Protein AF-A0A069IAQ4-F1 (afdb_monomer)

Structure (mmCIF, N/CA/C/O backbone):
data_AF-A0A069IAQ4-F1
#
_entry.id   AF-A0A069IAQ4-F1
#
loop_
_atom_site.group_PDB
_atom_site.id
_atom_site.type_symbol
_atom_site.label_atom_id
_atom_site.l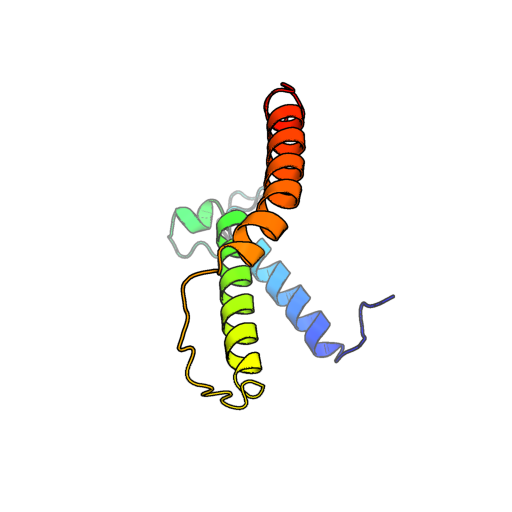abel_alt_id
_atom_site.label_comp_id
_atom_site.label_asym_id
_atom_site.label_entity_id
_atom_site.label_seq_id
_atom_site.pdbx_PDB_ins_code
_atom_site.Cartn_x
_atom_site.Cartn_y
_atom_site.Cartn_z
_atom_site.occupancy
_atom_site.B_iso_or_equiv
_atom_site.auth_seq_id
_atom_site.auth_comp_id
_atom_site.auth_asym_id
_atom_site.auth_atom_id
_atom_site.pdbx_PDB_model_num
ATOM 1 N N . MET A 1 1 ? 8.748 -18.424 13.018 1.00 36.38 1 MET A N 1
ATOM 2 C CA . MET A 1 1 ? 8.679 -18.842 11.600 1.00 36.38 1 MET A CA 1
ATOM 3 C C . MET A 1 1 ? 7.209 -18.920 11.189 1.00 36.38 1 MET A C 1
ATOM 5 O O . MET A 1 1 ? 6.625 -19.988 11.221 1.00 36.38 1 MET A O 1
ATOM 9 N N . VAL A 1 2 ? 6.583 -17.773 10.894 1.00 48.34 2 VAL A N 1
ATOM 10 C CA . VAL A 1 2 ? 5.146 -17.669 10.528 1.00 48.34 2 VAL A CA 1
ATOM 11 C C . VAL A 1 2 ? 4.945 -17.687 9.001 1.00 48.34 2 VAL A C 1
ATOM 13 O O . VAL A 1 2 ? 3.831 -17.599 8.506 1.00 48.34 2 VAL A O 1
ATOM 16 N N . LEU A 1 3 ? 6.015 -17.882 8.221 1.00 47.75 3 LEU A N 1
ATOM 17 C CA . LEU A 1 3 ? 5.982 -17.790 6.756 1.00 47.75 3 LEU A CA 1
ATOM 18 C C . LEU A 1 3 ? 5.123 -18.849 6.036 1.00 47.75 3 LEU A C 1
ATOM 20 O O . LEU A 1 3 ? 5.018 -18.796 4.816 1.00 47.75 3 LEU A O 1
ATOM 24 N N . ALA A 1 4 ? 4.513 -19.805 6.741 1.00 52.00 4 ALA A N 1
ATOM 25 C CA . ALA A 1 4 ? 3.766 -20.880 6.095 1.00 52.00 4 ALA A CA 1
ATOM 26 C C . ALA A 1 4 ? 2.647 -21.484 6.960 1.00 52.00 4 ALA A C 1
ATOM 28 O O . ALA A 1 4 ? 2.445 -22.694 6.930 1.00 52.00 4 ALA A O 1
ATOM 29 N N . SER A 1 5 ? 1.861 -20.691 7.699 1.00 52.66 5 SER A N 1
ATOM 30 C CA . SER A 1 5 ? 0.580 -21.211 8.230 1.00 52.66 5 SER A CA 1
ATOM 31 C C . SER A 1 5 ? -0.510 -21.276 7.135 1.00 52.66 5 SER A C 1
ATOM 33 O O . SER A 1 5 ? -1.670 -20.951 7.378 1.00 52.66 5 SER A O 1
ATOM 35 N N . GLY A 1 6 ? -0.130 -21.627 5.900 1.00 63.88 6 GLY A N 1
ATOM 36 C CA . GLY A 1 6 ? -0.982 -21.632 4.711 1.00 63.88 6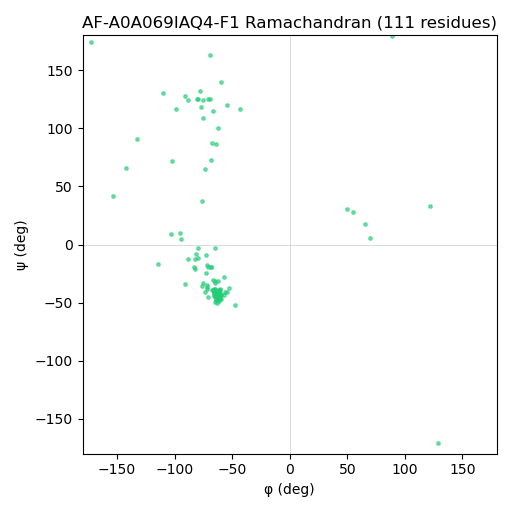 GLY A CA 1
ATOM 37 C C . GLY A 1 6 ? -0.297 -22.265 3.492 1.00 63.88 6 GLY A C 1
ATOM 38 O O . GLY A 1 6 ? 0.878 -22.623 3.543 1.00 63.88 6 GLY A O 1
ATOM 39 N N . SER A 1 7 ? -1.041 -22.413 2.388 1.00 84.62 7 SER A N 1
ATOM 40 C CA . SER A 1 7 ? -0.560 -23.031 1.138 1.00 84.62 7 SER A CA 1
ATOM 41 C C . SER A 1 7 ? 0.725 -22.368 0.618 1.00 84.62 7 SER A C 1
ATOM 43 O O . SER A 1 7 ? 0.722 -21.184 0.281 1.00 84.62 7 SER A O 1
ATOM 45 N N . LEU A 1 8 ? 1.807 -23.149 0.490 1.00 86.25 8 LEU A N 1
ATOM 46 C CA . LEU A 1 8 ? 3.099 -22.717 -0.066 1.00 86.25 8 LEU A CA 1
ATOM 47 C C . LEU A 1 8 ? 2.946 -22.055 -1.444 1.00 86.25 8 LEU A C 1
ATOM 49 O O . LEU A 1 8 ? 3.605 -21.062 -1.741 1.00 86.25 8 LEU A O 1
ATOM 53 N N . VAL A 1 9 ? 2.025 -22.570 -2.261 1.00 89.75 9 VAL A N 1
ATOM 54 C CA . VAL A 1 9 ? 1.722 -22.025 -3.590 1.00 89.75 9 VAL A CA 1
ATOM 55 C C . VAL A 1 9 ? 1.216 -20.586 -3.487 1.00 89.75 9 VAL A C 1
ATOM 57 O O . VAL A 1 9 ? 1.623 -19.739 -4.276 1.00 89.75 9 VAL A O 1
ATOM 60 N N . LYS A 1 10 ? 0.391 -20.276 -2.477 1.00 87.44 10 LYS A N 1
ATOM 61 C CA . LYS A 1 10 ? -0.101 -18.913 -2.235 1.00 87.44 10 LYS A CA 1
ATOM 62 C C . LYS A 1 10 ? 1.040 -17.976 -1.840 1.00 87.44 10 LYS A C 1
ATOM 64 O O . LYS A 1 10 ? 1.090 -16.855 -2.330 1.00 87.44 10 LYS A O 1
ATOM 69 N N . ALA A 1 11 ? 1.972 -18.433 -1.004 1.00 89.06 11 ALA A N 1
ATOM 70 C CA . ALA A 1 11 ? 3.132 -17.631 -0.617 1.00 89.06 11 ALA A CA 1
ATOM 71 C C . ALA A 1 11 ? 4.026 -17.304 -1.825 1.00 89.06 11 ALA A C 1
ATOM 73 O O . ALA A 1 11 ? 4.361 -16.142 -2.045 1.00 89.06 11 ALA A O 1
ATOM 74 N N . ILE A 1 12 ? 4.345 -18.306 -2.651 1.00 92.94 12 ILE A N 1
ATOM 75 C CA . ILE A 1 12 ? 5.134 -18.112 -3.877 1.00 92.94 12 ILE A CA 1
ATOM 76 C C . ILE A 1 12 ? 4.406 -17.167 -4.842 1.00 92.94 12 ILE A C 1
ATOM 78 O O . ILE A 1 12 ? 5.023 -16.240 -5.360 1.00 92.94 12 ILE A O 1
ATOM 82 N N . ALA A 1 13 ? 3.096 -17.345 -5.038 1.00 93.50 13 ALA A N 1
ATOM 83 C CA . ALA A 1 13 ? 2.301 -16.470 -5.896 1.00 93.50 13 ALA A CA 1
ATOM 84 C C . ALA A 1 13 ? 2.332 -15.006 -5.424 1.00 93.50 13 ALA A C 1
ATOM 86 O O . ALA A 1 13 ? 2.517 -14.109 -6.243 1.00 93.50 13 ALA A O 1
ATOM 87 N N . MET A 1 14 ? 2.221 -14.757 -4.114 1.00 91.69 14 MET A N 1
ATOM 88 C CA . MET A 1 14 ? 2.306 -13.404 -3.549 1.00 91.69 14 MET A CA 1
ATOM 89 C C . MET A 1 14 ? 3.694 -12.777 -3.734 1.00 91.69 14 MET A C 1
ATOM 91 O O . MET A 1 14 ? 3.783 -11.589 -4.033 1.00 91.69 14 MET A O 1
ATOM 95 N N . ILE A 1 15 ? 4.771 -13.560 -3.602 1.00 92.62 15 ILE A N 1
ATOM 96 C CA . ILE A 1 15 ? 6.143 -13.082 -3.845 1.00 92.62 15 ILE A CA 1
ATOM 97 C C . ILE A 1 15 ? 6.321 -12.700 -5.314 1.00 92.62 15 ILE A C 1
ATOM 99 O O . ILE A 1 15 ? 6.795 -11.605 -5.606 1.00 92.62 15 ILE A O 1
ATOM 103 N N . VAL A 1 16 ? 5.922 -13.578 -6.238 1.00 94.62 16 VAL A N 1
ATOM 104 C CA . VAL A 1 16 ? 6.017 -13.312 -7.682 1.00 94.62 16 VAL A CA 1
ATOM 105 C C . VAL A 1 16 ? 5.204 -12.075 -8.051 1.00 94.62 16 VAL A C 1
ATOM 107 O O . VAL A 1 16 ? 5.700 -11.220 -8.778 1.00 94.62 16 VAL A O 1
ATOM 110 N N . LEU A 1 17 ? 3.993 -11.934 -7.507 1.00 93.69 17 LEU A N 1
ATOM 111 C CA . LEU A 1 17 ? 3.151 -10.763 -7.733 1.00 93.69 17 LEU A CA 1
ATOM 112 C C . LEU A 1 17 ? 3.810 -9.478 -7.211 1.00 93.69 17 LEU A C 1
ATOM 114 O O . LEU A 1 17 ? 3.845 -8.482 -7.927 1.00 93.69 17 LEU A O 1
ATOM 118 N N . GLY A 1 18 ? 4.394 -9.508 -6.011 1.00 91.25 18 GLY A N 1
ATOM 119 C CA . GLY A 1 18 ? 5.137 -8.371 -5.462 1.00 91.25 18 GLY A CA 1
ATOM 120 C C . GLY A 1 18 ? 6.359 -7.993 -6.302 1.00 91.25 18 GLY A C 1
ATOM 121 O O . GLY A 1 18 ? 6.590 -6.811 -6.548 1.00 91.25 18 GLY A O 1
ATOM 122 N N . LEU A 1 19 ? 7.107 -8.982 -6.800 1.00 91.88 19 LEU A N 1
ATOM 123 C CA . LEU A 1 19 ? 8.237 -8.748 -7.699 1.00 91.88 19 LEU A CA 1
ATOM 124 C C . LEU A 1 19 ? 7.780 -8.109 -9.012 1.00 91.88 19 LEU A C 1
ATOM 126 O O . LEU A 1 19 ? 8.353 -7.104 -9.415 1.00 91.88 19 LEU A O 1
ATOM 130 N N . LEU A 1 20 ? 6.727 -8.631 -9.648 1.00 90.75 20 LEU A N 1
ATOM 131 C CA . LEU A 1 20 ? 6.189 -8.061 -10.889 1.00 90.75 20 LEU A CA 1
ATOM 132 C C . LEU A 1 20 ? 5.784 -6.593 -10.719 1.00 90.75 20 LEU A C 1
ATOM 134 O O . LEU A 1 20 ? 6.119 -5.775 -11.571 1.00 90.75 20 LEU A O 1
ATOM 138 N N . LEU A 1 21 ? 5.124 -6.252 -9.607 1.00 90.56 21 LEU A N 1
ATOM 139 C CA . LEU A 1 21 ? 4.778 -4.865 -9.288 1.00 90.56 21 LEU A CA 1
ATOM 140 C C . LEU A 1 21 ? 6.024 -4.003 -9.026 1.00 90.56 21 LEU A C 1
ATOM 142 O O . LEU A 1 21 ? 6.074 -2.858 -9.460 1.00 90.56 21 LEU A O 1
ATOM 146 N N . GLY A 1 22 ? 7.048 -4.547 -8.365 1.00 88.31 22 GLY A N 1
ATOM 147 C CA . GLY A 1 22 ? 8.309 -3.842 -8.105 1.00 88.31 22 GLY A CA 1
ATOM 148 C C . GLY A 1 22 ? 9.202 -3.650 -9.337 1.00 88.31 22 GLY A C 1
ATOM 149 O O . GLY A 1 22 ? 10.093 -2.808 -9.315 1.00 88.31 22 GLY A O 1
ATOM 150 N N . LEU A 1 23 ? 8.977 -4.415 -10.409 1.00 88.50 23 LEU A N 1
ATOM 151 C CA . LEU A 1 23 ? 9.680 -4.276 -11.688 1.00 88.50 23 LEU A CA 1
ATOM 152 C C . LEU A 1 23 ? 9.107 -3.164 -12.587 1.00 88.50 23 LEU A C 1
ATOM 154 O O . LEU A 1 23 ? 9.699 -2.890 -13.631 1.00 88.50 23 LEU A O 1
ATOM 158 N N . VAL A 1 24 ? 7.970 -2.563 -12.223 1.00 91.50 24 VAL A N 1
ATOM 159 C CA . VAL A 1 24 ? 7.353 -1.459 -12.971 1.00 91.50 24 VAL A CA 1
ATOM 160 C C . VAL A 1 24 ? 8.199 -0.196 -12.817 1.00 91.50 24 VAL A C 1
ATOM 162 O O . VAL A 1 24 ? 8.452 0.245 -11.696 1.00 91.50 24 VAL A O 1
ATOM 165 N N . GLY A 1 25 ? 8.606 0.395 -13.939 1.00 89.50 25 GLY A N 1
ATOM 166 C CA . GLY A 1 25 ? 9.399 1.622 -13.977 1.00 89.50 25 GLY A CA 1
ATOM 167 C C . GLY A 1 25 ? 10.643 1.513 -14.847 1.00 89.50 25 GLY A C 1
ATOM 168 O O . GLY A 1 25 ? 10.845 0.553 -15.597 1.00 89.50 25 GLY A O 1
ATOM 169 N N . THR A 1 26 ? 11.487 2.532 -14.762 1.00 86.94 26 THR A N 1
ATOM 170 C CA . THR A 1 26 ? 12.745 2.591 -15.509 1.00 86.94 26 THR A CA 1
ATOM 171 C C . THR A 1 26 ? 13.826 1.763 -14.821 1.00 86.94 26 THR A C 1
ATOM 173 O O . THR A 1 26 ? 14.137 1.961 -13.647 1.00 86.94 26 THR A O 1
ATOM 176 N N . ASP A 1 27 ? 14.435 0.832 -15.557 1.00 86.88 27 ASP A N 1
ATOM 177 C CA . ASP A 1 27 ? 15.572 0.061 -15.057 1.00 86.88 27 ASP A CA 1
ATOM 178 C C . ASP A 1 27 ? 16.818 0.954 -14.908 1.00 86.88 27 ASP A C 1
ATOM 180 O O . ASP A 1 27 ? 17.271 1.576 -15.867 1.00 86.88 27 ASP A O 1
ATOM 184 N N . VAL A 1 28 ? 17.409 0.970 -13.710 1.00 79.94 28 VAL A N 1
ATOM 185 C CA . VAL A 1 28 ? 18.556 1.832 -13.362 1.00 79.94 28 VAL A CA 1
ATOM 186 C C . VAL A 1 28 ? 19.868 1.473 -14.069 1.00 79.94 28 VAL A C 1
ATOM 188 O O . VAL A 1 28 ? 20.767 2.305 -14.131 1.00 79.94 28 VAL A O 1
ATOM 191 N N . ASN A 1 29 ? 20.004 0.251 -14.591 1.00 83.81 29 ASN A N 1
ATOM 192 C CA . ASN A 1 29 ? 21.222 -0.209 -15.266 1.00 83.81 29 ASN A CA 1
ATOM 193 C C . ASN A 1 29 ? 21.185 0.057 -16.777 1.00 83.81 29 ASN A C 1
ATOM 195 O O . ASN A 1 29 ? 22.222 0.300 -17.387 1.00 83.81 29 ASN A O 1
ATOM 199 N N . SER A 1 30 ? 20.005 -0.034 -17.388 1.00 84.44 30 SER A N 1
ATOM 200 C CA . SER A 1 30 ? 19.808 -0.004 -18.843 1.00 84.44 30 SER A CA 1
ATOM 201 C C . SER A 1 30 ? 19.030 1.213 -19.340 1.00 84.44 30 SER A C 1
ATOM 203 O O . SER A 1 30 ? 19.057 1.488 -20.536 1.00 84.44 30 SER A O 1
ATOM 205 N N . GLY A 1 31 ? 18.320 1.930 -18.462 1.00 81.69 31 GLY A N 1
ATOM 206 C CA . GLY A 1 31 ? 17.435 3.040 -18.831 1.00 81.69 31 GLY A CA 1
ATOM 207 C C . GLY A 1 31 ? 16.173 2.608 -19.585 1.00 81.69 31 GLY A C 1
ATOM 208 O O . GLY A 1 31 ? 15.412 3.455 -20.042 1.00 81.69 31 GLY A O 1
ATOM 209 N N . ALA A 1 32 ? 15.938 1.301 -19.739 1.00 84.75 32 ALA A N 1
ATOM 210 C CA . ALA A 1 32 ? 14.754 0.784 -20.409 1.00 84.75 32 ALA A CA 1
ATOM 211 C C . ALA A 1 32 ? 13.534 0.846 -19.477 1.00 84.75 32 ALA A C 1
ATOM 213 O O . ALA A 1 32 ? 13.590 0.379 -18.337 1.00 84.75 32 ALA A O 1
ATOM 214 N N . ALA A 1 33 ? 12.416 1.370 -19.979 1.00 86.38 33 ALA A N 1
ATOM 215 C CA . ALA A 1 33 ? 11.149 1.363 -19.260 1.00 86.38 33 ALA A CA 1
ATOM 216 C C . ALA A 1 33 ? 10.529 -0.045 -19.284 1.00 86.38 33 ALA A C 1
ATOM 218 O O . ALA A 1 33 ? 10.319 -0.631 -20.350 1.00 86.38 33 ALA A O 1
ATOM 219 N N . ARG A 1 34 ? 10.240 -0.605 -18.108 1.00 87.81 34 ARG A N 1
ATOM 220 C CA . ARG A 1 34 ? 9.593 -1.912 -17.947 1.00 87.81 34 ARG A CA 1
ATOM 221 C C . ARG A 1 34 ? 8.181 -1.732 -17.425 1.00 87.81 34 ARG A C 1
ATOM 223 O O . ARG A 1 34 ? 7.963 -1.033 -16.442 1.00 87.81 34 ARG A O 1
ATOM 230 N N . PHE A 1 35 ? 7.228 -2.386 -18.087 1.00 86.12 35 PHE A N 1
ATOM 231 C CA . PHE A 1 35 ? 5.807 -2.328 -17.729 1.00 86.12 35 PHE A CA 1
ATOM 232 C C . PHE A 1 35 ? 5.241 -0.892 -17.654 1.00 86.12 35 PHE A C 1
ATOM 234 O O . PHE A 1 35 ? 4.289 -0.651 -16.919 1.00 86.12 35 PHE A O 1
ATOM 241 N N . SER A 1 36 ? 5.811 0.059 -18.410 1.00 82.12 36 SER A N 1
ATOM 242 C CA . SER A 1 36 ? 5.344 1.451 -18.427 1.00 82.12 36 SER A CA 1
ATOM 243 C C . SER A 1 36 ? 4.151 1.691 -19.354 1.00 82.12 36 SER A C 1
ATOM 245 O O . SER A 1 36 ? 3.431 2.658 -19.159 1.00 82.12 36 SER A O 1
ATOM 247 N N . PHE A 1 37 ? 3.915 0.821 -20.346 1.00 84.38 37 PHE A N 1
ATOM 248 C CA . PHE A 1 37 ? 2.772 0.889 -21.274 1.00 84.38 37 PHE A CA 1
ATOM 249 C C . PHE A 1 37 ? 2.544 2.268 -21.936 1.00 84.38 37 PHE A C 1
ATOM 251 O O . PHE A 1 37 ? 1.406 2.607 -22.242 1.00 84.38 37 PHE A O 1
ATOM 258 N N . ASP A 1 38 ? 3.613 3.044 -22.163 1.00 82.00 38 ASP A N 1
ATOM 259 C CA . ASP A 1 38 ? 3.570 4.430 -22.680 1.00 82.00 38 ASP A CA 1
ATOM 260 C C . ASP A 1 38 ? 2.900 5.454 -21.735 1.00 82.00 38 ASP A C 1
ATOM 262 O O . ASP A 1 38 ? 2.527 6.554 -22.132 1.00 82.00 38 ASP A O 1
ATOM 266 N N . VAL A 1 39 ? 2.769 5.105 -20.452 1.00 86.81 39 VAL A N 1
ATOM 267 C CA . VAL A 1 39 ? 2.274 5.983 -19.387 1.00 86.81 39 VAL A CA 1
ATOM 268 C C . VAL A 1 39 ? 3.477 6.563 -18.623 1.00 86.81 39 VAL A C 1
ATOM 270 O O . VAL A 1 39 ? 4.234 5.799 -18.005 1.00 86.81 39 VAL A O 1
ATOM 273 N N . PRO A 1 40 ? 3.689 7.894 -18.638 1.00 85.00 40 PRO A N 1
ATOM 274 C CA . PRO A 1 40 ? 4.805 8.536 -17.938 1.00 85.00 40 PRO A CA 1
ATOM 275 C C . PRO A 1 40 ? 4.838 8.209 -16.443 1.00 85.00 40 PRO A C 1
ATOM 277 O O . PRO A 1 40 ? 5.890 7.878 -15.903 1.00 85.00 40 PRO A O 1
ATOM 280 N N . GLU A 1 41 ? 3.676 8.184 -15.794 1.00 84.81 41 GLU A N 1
ATOM 281 C CA . GLU A 1 41 ? 3.536 7.897 -14.366 1.00 84.81 41 GLU A CA 1
ATOM 282 C C . GLU A 1 41 ? 4.018 6.487 -14.002 1.00 84.81 41 GLU A C 1
ATOM 284 O O . GLU A 1 41 ? 4.529 6.276 -12.909 1.00 84.81 41 GLU A O 1
ATOM 289 N N . LEU A 1 42 ? 3.892 5.518 -14.915 1.00 84.88 42 LEU A N 1
ATOM 290 C CA . LEU A 1 42 ? 4.402 4.158 -14.711 1.00 84.88 42 LEU A CA 1
ATOM 291 C C . LEU A 1 42 ? 5.890 4.036 -15.050 1.00 84.88 42 LEU A C 1
ATOM 293 O O . LEU A 1 42 ? 6.536 3.093 -14.605 1.00 84.88 42 LEU A O 1
ATOM 297 N N . THR A 1 43 ? 6.439 4.974 -15.823 1.00 86.44 43 THR A N 1
ATOM 298 C CA . THR A 1 43 ? 7.875 5.045 -16.143 1.00 86.44 43 THR A CA 1
ATOM 299 C C . THR A 1 43 ? 8.691 5.492 -14.929 1.00 86.44 43 THR A C 1
ATOM 301 O O . THR A 1 43 ? 9.783 4.963 -14.698 1.00 86.44 43 THR A O 1
ATOM 304 N N . ASP A 1 44 ? 8.114 6.375 -14.109 1.00 86.12 44 ASP A N 1
ATOM 305 C CA . ASP A 1 44 ? 8.638 6.768 -12.792 1.00 86.12 44 ASP A CA 1
ATOM 306 C C . ASP A 1 44 ? 8.460 5.667 -11.725 1.00 86.12 44 ASP A C 1
ATOM 308 O O . ASP A 1 44 ? 9.036 5.740 -10.637 1.00 86.12 44 ASP A O 1
ATOM 312 N N . GLY A 1 45 ? 7.717 4.606 -12.056 1.00 88.12 45 GLY A N 1
ATOM 313 C CA . GLY A 1 45 ? 7.446 3.462 -11.195 1.00 88.12 45 GLY A CA 1
ATOM 314 C C . GLY A 1 45 ? 6.210 3.640 -10.312 1.00 88.12 45 GLY A C 1
ATOM 315 O O . GLY A 1 45 ? 5.503 4.645 -10.348 1.00 88.12 45 GLY A O 1
ATOM 316 N N . LEU A 1 46 ? 5.908 2.623 -9.504 1.00 90.19 46 LEU A N 1
ATOM 317 C CA . LEU A 1 46 ? 4.735 2.661 -8.631 1.00 90.19 46 LEU A CA 1
ATOM 318 C C . LEU A 1 46 ? 5.001 3.491 -7.372 1.00 90.19 46 LEU A C 1
ATOM 320 O O . LEU A 1 46 ? 5.896 3.185 -6.581 1.00 90.19 46 LEU A O 1
ATOM 324 N N . ASN A 1 47 ? 4.153 4.490 -7.125 1.00 89.56 47 ASN A N 1
ATOM 325 C CA . ASN A 1 47 ? 4.184 5.233 -5.873 1.00 89.56 47 ASN A CA 1
ATOM 326 C C . ASN A 1 47 ? 3.772 4.323 -4.703 1.00 89.56 47 ASN A C 1
ATOM 328 O O . ASN A 1 47 ? 2.620 3.888 -4.604 1.00 89.56 47 ASN A O 1
ATOM 332 N N . PHE A 1 48 ? 4.714 4.078 -3.790 1.00 88.19 48 PHE A N 1
ATOM 333 C CA . PHE A 1 48 ? 4.501 3.233 -2.617 1.00 88.19 48 PHE A CA 1
ATOM 334 C C . PHE A 1 48 ? 3.300 3.676 -1.770 1.00 88.19 48 PHE A C 1
ATOM 336 O O . PHE A 1 48 ? 2.519 2.832 -1.336 1.00 88.19 48 PHE A O 1
ATOM 343 N N . VAL A 1 49 ? 3.112 4.986 -1.573 1.00 92.75 49 VAL A N 1
ATOM 344 C CA . VAL A 1 49 ? 1.997 5.531 -0.783 1.00 92.75 49 VAL A CA 1
ATOM 345 C C . VAL A 1 49 ? 0.665 5.212 -1.454 1.00 92.75 49 VAL A C 1
ATOM 347 O O . VAL A 1 49 ? -0.258 4.748 -0.789 1.00 92.75 49 VAL A O 1
ATOM 350 N N . SER A 1 50 ? 0.565 5.399 -2.771 1.00 92.31 50 SER A N 1
ATOM 351 C CA . SER A 1 50 ? -0.654 5.102 -3.531 1.00 92.31 50 SER A CA 1
ATOM 352 C C . SER A 1 50 ? -1.019 3.618 -3.468 1.00 92.31 50 SER A C 1
ATOM 354 O O . SER A 1 50 ? -2.177 3.279 -3.222 1.00 92.31 50 SER A O 1
ATOM 356 N N . VAL A 1 51 ? -0.031 2.731 -3.633 1.00 92.94 51 VAL A N 1
ATOM 357 C CA . VAL A 1 51 ? -0.236 1.277 -3.529 1.00 92.94 51 VAL A CA 1
ATOM 358 C C . VAL A 1 51 ? -0.658 0.891 -2.111 1.00 92.94 51 VAL A C 1
ATOM 360 O O . VAL A 1 51 ? -1.640 0.169 -1.944 1.00 92.94 51 VAL A O 1
ATOM 363 N N . ALA A 1 52 ? 0.035 1.397 -1.088 1.00 92.94 52 ALA A N 1
ATOM 364 C CA . ALA A 1 52 ? -0.273 1.102 0.308 1.00 92.94 52 ALA A CA 1
ATOM 365 C C . ALA A 1 52 ? -1.690 1.554 0.690 1.00 92.94 52 ALA A C 1
ATOM 367 O O . ALA A 1 52 ? -2.442 0.769 1.268 1.00 92.94 52 ALA A O 1
ATOM 368 N N . MET A 1 53 ? -2.082 2.776 0.315 1.00 95.75 53 MET A N 1
ATOM 369 C CA . MET A 1 53 ? -3.428 3.303 0.569 1.00 95.75 53 MET A CA 1
ATOM 370 C C . MET A 1 53 ? -4.508 2.479 -0.140 1.00 95.75 53 MET A C 1
ATOM 372 O O . MET A 1 53 ? -5.533 2.165 0.463 1.00 95.75 53 MET A O 1
ATOM 376 N N . GLY A 1 54 ? -4.267 2.072 -1.391 1.00 94.56 54 GLY A N 1
ATOM 377 C CA . GLY A 1 54 ? -5.198 1.230 -2.143 1.00 94.56 54 GLY A CA 1
ATOM 378 C C . GLY A 1 54 ? -5.380 -0.158 -1.524 1.00 94.56 54 GLY A C 1
ATOM 379 O O . GLY A 1 54 ? -6.510 -0.604 -1.326 1.00 94.56 54 GLY A O 1
ATOM 380 N N . VAL A 1 55 ? -4.278 -0.827 -1.168 1.00 93.56 55 VAL A N 1
ATOM 381 C CA . VAL A 1 55 ? -4.313 -2.158 -0.536 1.00 93.56 55 VAL A CA 1
ATOM 382 C C . VAL A 1 55 ? -4.982 -2.096 0.834 1.00 93.56 55 VAL A C 1
ATOM 384 O O . VAL A 1 55 ? -5.808 -2.953 1.143 1.00 93.56 55 VAL A O 1
ATOM 387 N N . PHE A 1 56 ? -4.661 -1.081 1.638 1.00 93.56 56 PHE A N 1
ATOM 388 C CA . PHE A 1 56 ? -5.258 -0.897 2.957 1.00 93.56 56 PHE A CA 1
ATOM 389 C C . PHE A 1 56 ? -6.767 -0.655 2.866 1.00 93.56 56 PHE A C 1
ATOM 391 O O . PHE A 1 56 ? -7.535 -1.377 3.499 1.00 93.56 56 PHE A O 1
ATOM 398 N N . GLY A 1 57 ? -7.206 0.279 2.015 1.00 95.25 57 GLY A N 1
ATOM 399 C CA . GLY A 1 57 ? -8.632 0.550 1.826 1.00 95.25 57 GLY A CA 1
ATOM 400 C C . GLY A 1 57 ? -9.400 -0.675 1.322 1.00 95.25 57 GLY A C 1
ATOM 401 O O . GLY A 1 57 ? -10.498 -0.965 1.792 1.00 95.25 57 GLY A O 1
ATOM 402 N N . PHE A 1 58 ? -8.807 -1.455 0.414 1.00 94.38 58 PHE A N 1
ATOM 403 C CA . PHE A 1 58 ? -9.414 -2.699 -0.059 1.00 94.38 58 PHE A CA 1
ATOM 404 C C . PHE A 1 58 ? -9.522 -3.757 1.051 1.00 94.38 58 PHE A C 1
ATOM 406 O O . PHE A 1 58 ? -10.557 -4.414 1.179 1.00 94.38 58 PHE A O 1
ATOM 413 N N . ALA A 1 59 ? -8.485 -3.893 1.884 1.00 91.81 59 ALA A N 1
ATOM 414 C CA . ALA A 1 59 ? -8.500 -4.789 3.036 1.00 91.81 59 ALA A CA 1
ATOM 415 C C . ALA A 1 59 ? -9.581 -4.393 4.056 1.00 91.81 59 ALA A C 1
ATOM 417 O O . ALA A 1 59 ? -10.299 -5.267 4.542 1.00 91.81 59 ALA A O 1
ATOM 418 N N . GLU A 1 60 ? -9.749 -3.096 4.332 1.00 91.38 60 GLU A N 1
ATOM 419 C CA . GLU A 1 60 ? -10.811 -2.601 5.216 1.00 91.38 60 GLU A CA 1
ATOM 420 C C . GLU A 1 60 ? -12.210 -2.883 4.664 1.00 91.38 60 GLU A C 1
ATOM 422 O O . GLU A 1 60 ? -13.082 -3.320 5.414 1.00 91.38 60 GLU A O 1
ATOM 427 N N . ILE A 1 61 ? -12.434 -2.689 3.359 1.00 92.25 61 ILE A N 1
ATOM 428 C CA . ILE A 1 61 ? -13.728 -2.988 2.724 1.00 92.25 61 ILE A CA 1
ATOM 429 C C . ILE A 1 61 ? -14.063 -4.476 2.864 1.00 92.25 61 ILE A C 1
ATOM 431 O O . ILE A 1 61 ? -15.179 -4.814 3.259 1.00 92.25 61 ILE A O 1
ATOM 435 N N . ILE A 1 62 ? -13.109 -5.366 2.574 1.00 92.12 62 ILE A N 1
ATOM 436 C CA . ILE A 1 62 ? -13.313 -6.814 2.714 1.00 92.12 62 ILE A CA 1
ATOM 437 C C . ILE A 1 62 ? -13.607 -7.176 4.171 1.00 92.12 62 ILE A C 1
ATOM 439 O O . ILE A 1 62 ? -14.598 -7.855 4.437 1.00 92.12 62 ILE A O 1
ATOM 443 N N . ALA A 1 63 ? -12.798 -6.683 5.112 1.00 88.88 63 ALA A N 1
ATOM 444 C CA . ALA A 1 63 ? -12.983 -6.955 6.534 1.00 88.88 63 ALA A CA 1
ATOM 445 C C . ALA A 1 63 ? -14.342 -6.446 7.045 1.00 88.88 63 ALA A C 1
ATOM 447 O O . ALA A 1 63 ? -15.000 -7.111 7.844 1.00 88.88 63 ALA A O 1
ATOM 448 N N . AS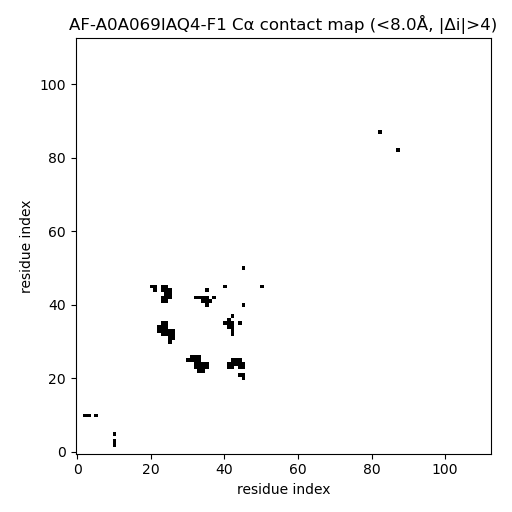N A 1 64 ? -14.794 -5.287 6.559 1.00 88.25 64 ASN A N 1
ATOM 449 C CA . ASN A 1 64 ? -16.099 -4.737 6.907 1.00 88.25 64 ASN A CA 1
ATOM 450 C C . ASN A 1 64 ? -17.256 -5.587 6.362 1.00 88.25 64 ASN A C 1
ATOM 452 O O . ASN A 1 64 ? -18.260 -5.764 7.050 1.00 88.25 64 ASN A O 1
ATOM 456 N N . LEU A 1 65 ? -17.124 -6.116 5.142 1.00 88.88 65 LEU A N 1
ATOM 457 C CA . LEU A 1 65 ? -18.126 -7.001 4.546 1.00 88.88 65 LEU A CA 1
ATOM 458 C C . LEU A 1 65 ? -18.209 -8.348 5.270 1.00 88.88 65 LEU A C 1
ATOM 460 O O . LEU A 1 65 ? -19.314 -8.834 5.488 1.00 88.88 65 LEU A O 1
ATOM 464 N N . GLU A 1 66 ? -17.074 -8.911 5.684 1.00 84.12 66 GLU A N 1
ATOM 465 C CA . GLU A 1 66 ? -17.004 -10.172 6.436 1.00 84.12 66 GLU A CA 1
ATOM 466 C C . GLU A 1 66 ? -17.616 -10.049 7.845 1.00 84.12 66 GLU A C 1
ATOM 468 O O . GLU A 1 66 ? -18.213 -10.990 8.358 1.00 84.12 66 GLU A O 1
ATOM 473 N N . GLN A 1 67 ? -17.553 -8.864 8.461 1.00 71.75 67 GLN A N 1
ATOM 474 C CA . GLN A 1 67 ? -18.112 -8.612 9.797 1.00 71.75 67 GLN A CA 1
ATOM 475 C C . GLN A 1 67 ? -19.635 -8.386 9.831 1.00 71.75 67 GLN A C 1
ATOM 477 O O . GLN A 1 67 ? -20.202 -8.231 10.917 1.00 71.75 67 GLN A O 1
ATOM 482 N N . LYS A 1 68 ? -20.331 -8.365 8.686 1.00 58.88 68 LYS A N 1
ATOM 483 C CA . LYS A 1 68 ? -21.778 -8.075 8.650 1.00 58.88 68 LYS A CA 1
ATOM 484 C C . LYS A 1 68 ? -22.664 -9.153 9.283 1.00 58.88 68 LYS A C 1
ATOM 486 O O . LYS A 1 68 ? -23.771 -8.814 9.692 1.00 58.88 68 LYS A O 1
ATOM 491 N N . ASP A 1 69 ? -22.179 -10.381 9.454 1.00 57.19 69 ASP A N 1
ATOM 492 C CA . ASP A 1 69 ? -22.968 -11.472 10.049 1.00 57.19 69 ASP A CA 1
ATOM 493 C C . ASP A 1 69 ? -23.038 -11.428 11.590 1.00 57.19 69 ASP A C 1
ATOM 495 O O . ASP A 1 69 ? -23.864 -12.107 12.192 1.00 57.19 69 ASP A O 1
ATOM 499 N N . ALA A 1 70 ? -22.230 -10.593 12.257 1.00 55.50 70 ALA A N 1
ATOM 500 C CA . ALA A 1 70 ? -22.205 -10.492 13.724 1.00 55.50 70 ALA A CA 1
ATOM 501 C C . ALA A 1 70 ? -23.086 -9.367 14.295 1.00 55.50 70 ALA A C 1
ATOM 503 O O . ALA A 1 70 ? -23.000 -9.051 15.484 1.00 55.50 70 ALA A O 1
ATOM 504 N N . ARG A 1 71 ? -23.934 -8.738 13.473 1.00 51.19 71 ARG A N 1
ATOM 505 C CA . ARG A 1 71 ? -24.912 -7.759 13.956 1.00 51.19 71 ARG A CA 1
ATOM 506 C C . ARG A 1 71 ? -26.288 -8.404 14.014 1.00 51.19 71 ARG A C 1
ATOM 508 O O . ARG A 1 71 ? -27.175 -8.063 13.239 1.00 51.19 71 ARG A O 1
ATOM 515 N N . GLU A 1 72 ? -26.458 -9.300 14.988 1.00 48.28 72 GLU A N 1
ATOM 516 C CA . GLU A 1 72 ? -27.759 -9.470 15.633 1.00 48.28 72 GLU A CA 1
ATOM 517 C C . GLU A 1 72 ? -28.305 -8.064 15.882 1.00 48.28 72 GLU A C 1
ATOM 519 O O . GLU A 1 72 ? -27.679 -7.220 16.536 1.00 48.28 72 GLU A O 1
ATOM 524 N N . THR A 1 73 ? -29.421 -7.770 15.234 1.00 47.72 73 THR A N 1
ATOM 525 C CA . THR A 1 73 ? -30.134 -6.515 15.355 1.00 47.72 73 THR A CA 1
ATOM 526 C C . THR A 1 73 ? -30.629 -6.387 16.788 1.00 47.72 73 THR A C 1
ATOM 528 O O . THR A 1 73 ? -31.779 -6.693 17.086 1.00 47.72 73 THR A O 1
ATOM 531 N N . PHE A 1 74 ? -29.791 -5.861 17.679 1.00 47.34 74 PHE A N 1
ATOM 532 C CA . PHE A 1 74 ? -30.274 -5.085 18.811 1.00 47.34 74 PHE A CA 1
ATOM 533 C C . PHE A 1 74 ? -30.846 -3.784 18.244 1.00 47.34 74 PHE A C 1
ATOM 535 O O . PHE A 1 74 ? -30.257 -2.708 18.329 1.00 47.34 74 PHE A O 1
ATOM 542 N N . THR A 1 75 ? -32.011 -3.900 17.608 1.00 51.16 75 THR A N 1
ATOM 543 C CA . THR A 1 75 ? -32.970 -2.807 17.491 1.00 51.16 75 THR A CA 1
ATOM 544 C C . THR A 1 75 ? -33.600 -2.648 18.868 1.00 51.16 75 THR A C 1
ATOM 546 O O . THR A 1 75 ? -34.779 -2.918 19.058 1.00 51.16 75 THR A O 1
ATOM 549 N N . ASP A 1 76 ? -32.793 -2.252 19.849 1.00 48.03 76 ASP A N 1
ATOM 550 C CA . ASP A 1 76 ? -33.342 -1.660 21.053 1.00 48.03 76 ASP A CA 1
ATOM 551 C C . ASP A 1 76 ? -33.458 -0.165 20.783 1.00 48.03 76 ASP A C 1
ATOM 553 O O . ASP A 1 76 ? -32.522 0.491 20.317 1.00 48.03 76 ASP A O 1
ATOM 557 N N . HIS A 1 77 ? -34.667 0.348 20.954 1.00 49.50 77 HIS A N 1
ATOM 558 C CA . HIS A 1 77 ? -35.035 1.713 20.627 1.00 49.50 77 HIS A CA 1
ATOM 559 C C . HIS A 1 77 ? -34.194 2.664 21.496 1.00 49.50 77 HIS A C 1
ATOM 561 O O . HIS A 1 77 ? -34.494 2.859 22.677 1.00 49.50 77 HIS A O 1
ATOM 567 N N . ILE A 1 78 ? -33.115 3.239 20.942 1.00 59.03 78 ILE A N 1
ATOM 568 C CA . ILE A 1 78 ? -32.266 4.214 21.644 1.00 59.03 78 ILE A CA 1
ATOM 569 C C . ILE A 1 78 ? -33.100 5.478 21.862 1.00 59.03 78 ILE A C 1
ATOM 571 O O . ILE A 1 78 ? -33.126 6.395 21.047 1.00 59.03 78 ILE A O 1
ATOM 575 N N . THR A 1 79 ? -33.825 5.492 22.974 1.00 61.47 79 THR A N 1
ATOM 576 C CA . THR A 1 79 ? -34.799 6.534 23.316 1.00 61.47 79 THR A CA 1
ATOM 577 C C . THR A 1 79 ? -34.114 7.758 23.940 1.00 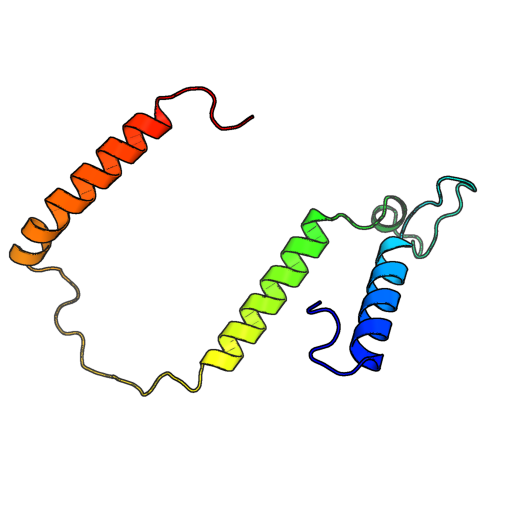61.47 79 THR A C 1
ATOM 579 O O . THR A 1 79 ? -34.703 8.829 23.989 1.00 61.47 79 THR A O 1
ATOM 582 N N . ASN A 1 80 ? -32.837 7.651 24.331 1.00 59.66 80 ASN A N 1
ATOM 583 C CA . ASN A 1 80 ? -32.043 8.765 24.852 1.00 59.66 80 ASN A CA 1
ATOM 584 C C . ASN A 1 80 ? -30.665 8.821 24.179 1.00 59.66 80 ASN A C 1
ATOM 586 O O . ASN A 1 80 ? -29.703 8.225 24.650 1.00 59.66 80 ASN A O 1
ATOM 590 N N . LEU A 1 81 ? -30.570 9.572 23.078 1.00 64.56 81 LEU A N 1
ATOM 591 C CA . LEU A 1 81 ? -29.291 9.922 22.442 1.00 64.56 81 LEU A CA 1
ATOM 592 C C . LEU A 1 81 ? -28.468 10.926 23.269 1.00 64.56 81 LEU A C 1
ATOM 594 O O . LEU A 1 81 ? -27.265 11.056 23.051 1.00 64.56 81 LEU A O 1
ATOM 598 N N . PHE A 1 82 ? -29.100 11.649 24.201 1.00 73.69 82 PHE A N 1
ATOM 599 C CA . PHE A 1 82 ? -28.419 12.636 25.033 1.00 73.69 82 PHE A CA 1
ATOM 600 C C . PHE A 1 82 ? -27.896 12.014 26.336 1.00 73.69 82 PHE A C 1
ATOM 602 O O . PHE A 1 82 ? -28.684 11.419 27.076 1.00 73.69 82 PHE A O 1
ATOM 609 N N . PRO A 1 83 ? -26.597 12.192 26.655 1.00 68.19 83 PRO A N 1
ATOM 610 C CA . PRO A 1 83 ? -26.043 11.753 27.925 1.00 68.19 83 PRO A CA 1
ATOM 611 C C . PRO A 1 83 ? -26.756 12.445 29.087 1.00 68.19 83 PRO A C 1
ATOM 613 O O . PRO A 1 83 ? -27.051 13.645 29.040 1.00 68.19 83 PRO A O 1
ATOM 616 N N . THR A 1 84 ? -27.016 11.696 30.155 1.00 80.31 84 THR A N 1
ATOM 617 C CA . THR A 1 84 ? -27.607 12.268 31.365 1.00 80.31 84 THR A CA 1
ATOM 618 C C . THR A 1 84 ? -26.600 13.190 32.062 1.00 80.31 84 THR A C 1
ATOM 620 O O . THR A 1 84 ? -25.388 13.131 31.836 1.00 80.31 84 THR A O 1
ATOM 623 N N . LYS A 1 85 ? -27.075 14.058 32.965 1.00 79.25 85 LYS A N 1
ATOM 624 C CA . LYS A 1 85 ? -26.188 14.922 33.774 1.00 79.25 85 LYS A CA 1
ATOM 625 C C . LYS A 1 85 ? -25.174 14.110 34.591 1.00 79.25 85 LYS A C 1
ATOM 627 O O . LYS A 1 85 ? -24.087 14.601 34.895 1.00 79.25 85 LYS A O 1
ATOM 632 N N . GLU A 1 86 ? -25.529 12.877 34.937 1.00 80.12 86 GLU A N 1
ATOM 633 C CA . GLU A 1 86 ? -24.665 11.951 35.658 1.00 80.12 86 GLU A CA 1
ATOM 634 C C . GLU A 1 86 ? -23.551 11.400 34.761 1.00 80.12 86 GLU A C 1
ATOM 636 O O . GLU A 1 86 ? -22.388 11.388 35.172 1.00 80.12 86 GLU A O 1
ATOM 641 N N . ASP A 1 87 ? -23.870 11.069 33.507 1.00 79.94 87 ASP A N 1
ATOM 642 C CA . ASP A 1 87 ? -22.879 10.692 32.494 1.00 79.94 87 ASP A CA 1
ATOM 643 C C . ASP A 1 87 ? -21.911 11.844 32.229 1.00 79.94 87 ASP A C 1
ATOM 645 O O . ASP A 1 87 ? -20.699 11.643 32.178 1.00 79.94 87 ASP A O 1
ATOM 649 N N . PHE A 1 88 ? -22.416 13.079 32.159 1.00 82.44 88 PHE A N 1
ATOM 650 C CA . PHE A 1 88 ? -21.575 14.265 31.991 1.00 82.44 88 PHE A CA 1
ATOM 651 C C . PHE A 1 88 ? -20.581 14.427 33.147 1.00 82.44 88 PHE A C 1
ATOM 653 O O . PHE A 1 88 ? -19.389 14.647 32.926 1.00 82.44 88 PHE A O 1
ATOM 660 N N . LYS A 1 89 ? -21.033 14.222 34.390 1.00 85.44 89 LYS A N 1
ATOM 661 C CA . LYS A 1 89 ? -20.164 14.257 35.575 1.00 85.44 89 LYS A CA 1
ATOM 662 C C . LYS A 1 89 ? -19.118 13.135 35.567 1.00 85.44 89 LYS A C 1
ATOM 664 O O . LYS A 1 89 ? -18.002 13.351 36.039 1.00 85.44 89 LYS A O 1
ATOM 669 N N . ARG A 1 90 ? -19.452 11.963 35.017 1.00 84.50 90 ARG A N 1
ATOM 670 C CA . ARG A 1 90 ? -18.523 10.829 34.856 1.00 84.50 90 ARG A CA 1
ATOM 671 C C . ARG A 1 90 ? -17.516 11.040 33.719 1.00 84.50 90 ARG A C 1
ATOM 673 O O . ARG A 1 90 ? -16.374 10.609 33.850 1.00 84.50 90 ARG A O 1
ATOM 680 N N . MET A 1 91 ? -17.899 11.736 32.647 1.00 85.62 91 MET A N 1
ATOM 681 C CA . MET A 1 91 ? -17.033 12.021 31.493 1.00 85.62 91 MET A CA 1
ATOM 682 C C . MET A 1 91 ? -16.008 13.131 31.766 1.00 85.62 91 MET A C 1
ATOM 684 O O . MET A 1 91 ? -14.865 13.023 31.321 1.00 85.62 91 MET A O 1
ATOM 688 N N . ILE A 1 92 ? -16.371 14.162 32.541 1.00 88.19 92 ILE A N 1
ATOM 689 C CA . ILE A 1 92 ? -15.494 15.304 32.867 1.00 88.19 92 ILE A CA 1
ATOM 690 C C . ILE A 1 92 ? -14.076 14.900 33.316 1.00 88.19 92 ILE A C 1
ATOM 692 O O . ILE A 1 92 ? -13.127 15.409 32.723 1.00 88.19 92 ILE A O 1
ATOM 696 N N . PRO A 1 93 ? -13.860 14.005 34.304 1.00 88.56 93 PRO A N 1
ATOM 697 C CA . PRO A 1 93 ? -12.505 13.667 34.750 1.00 88.56 93 PRO A CA 1
ATOM 698 C C . PRO A 1 93 ? -11.667 12.958 33.675 1.00 88.56 93 PRO A C 1
ATOM 700 O O . PRO A 1 93 ? -10.450 13.141 33.641 1.00 88.56 93 PRO A O 1
ATOM 703 N N . ALA A 1 94 ? -12.291 12.168 32.795 1.00 88.06 94 ALA A N 1
ATOM 704 C CA . ALA A 1 94 ? -11.600 11.502 31.693 1.00 88.06 94 ALA A CA 1
ATOM 705 C C . ALA A 1 94 ? -11.177 12.510 30.614 1.00 88.06 94 ALA A C 1
ATOM 707 O O . ALA A 1 94 ? -10.018 12.510 30.199 1.00 88.06 94 ALA A O 1
ATOM 708 N N . VAL A 1 95 ? -12.087 13.416 30.237 1.00 88.69 95 VAL A N 1
ATOM 709 C CA . VAL A 1 95 ? -11.811 14.507 29.290 1.00 88.69 95 VAL A CA 1
ATOM 710 C C . VAL A 1 95 ? -10.688 15.398 29.816 1.00 88.69 95 VAL A C 1
ATOM 712 O O . VAL A 1 95 ? -9.728 15.646 29.100 1.00 88.69 95 VAL A O 1
ATOM 715 N N . LEU A 1 96 ? -10.739 15.799 31.089 1.00 91.88 96 LEU A N 1
ATOM 716 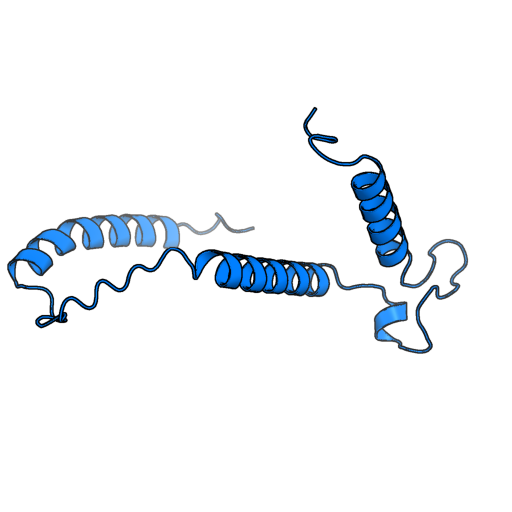C CA . LEU A 1 96 ? -9.720 16.660 31.696 1.00 91.88 96 LEU A CA 1
ATOM 717 C C . LEU A 1 96 ? -8.327 16.020 31.669 1.00 91.88 96 LEU A C 1
ATOM 719 O O . LEU A 1 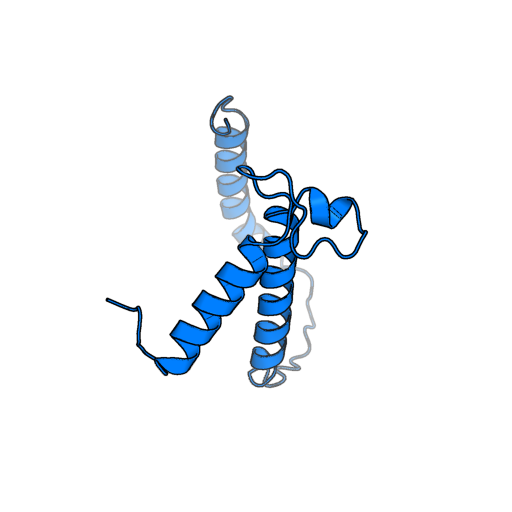96 ? -7.360 16.677 31.299 1.00 91.88 96 LEU A O 1
ATOM 723 N N . ARG A 1 97 ? -8.213 14.729 32.007 1.00 90.19 97 ARG A N 1
ATOM 724 C CA . ARG A 1 97 ? -6.933 14.004 31.939 1.00 90.19 97 ARG A CA 1
ATOM 725 C C . ARG A 1 97 ? -6.422 13.891 30.504 1.00 90.19 97 ARG A C 1
ATOM 727 O O . ARG A 1 97 ? -5.243 14.138 30.271 1.00 90.19 97 ARG A O 1
ATOM 734 N N . GLY A 1 98 ? -7.300 13.553 29.558 1.00 87.19 98 GLY A N 1
ATOM 735 C CA . GLY A 1 98 ? -6.956 13.440 28.140 1.00 87.19 98 GLY A CA 1
ATOM 736 C C . GLY A 1 98 ? -6.506 14.771 27.540 1.00 87.19 98 GLY A C 1
ATOM 737 O O . GLY A 1 98 ? -5.474 14.825 26.880 1.00 87.19 98 GLY A O 1
ATOM 738 N N . THR A 1 99 ? -7.221 15.858 27.833 1.00 87.69 99 THR A N 1
ATOM 739 C CA . THR A 1 99 ? -6.860 17.209 27.392 1.00 87.69 99 THR A CA 1
ATOM 740 C C . THR A 1 99 ? -5.559 17.676 28.032 1.00 87.69 99 THR A C 1
ATOM 742 O O . THR A 1 99 ? -4.707 18.187 27.322 1.00 87.69 99 THR A O 1
ATOM 745 N N . VAL A 1 100 ? -5.344 17.461 29.334 1.00 89.06 100 VAL A N 1
ATOM 746 C CA . VAL A 1 100 ? -4.088 17.860 29.998 1.00 89.06 100 VAL A CA 1
ATOM 747 C C . VAL A 1 100 ? -2.891 17.110 29.416 1.00 89.06 100 VAL A C 1
ATOM 749 O O . VAL A 1 100 ? -1.884 17.737 29.094 1.00 89.06 100 VAL A O 1
ATOM 752 N N . L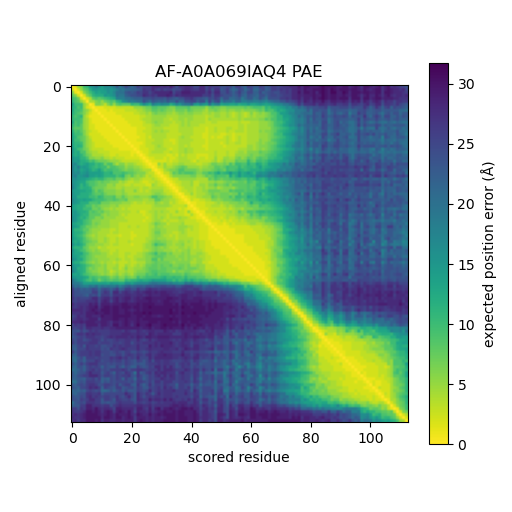EU A 1 101 ? -2.999 15.792 29.231 1.00 86.12 101 LEU A N 1
ATOM 753 C CA . LEU A 1 101 ? -1.930 14.995 28.625 1.00 86.12 101 LEU A CA 1
ATOM 754 C C . LEU A 1 101 ? -1.710 15.373 27.155 1.00 86.12 101 LEU A C 1
ATOM 756 O O . LEU A 1 101 ? -0.571 15.562 26.741 1.00 86.12 101 LEU A O 1
ATOM 760 N N . GLY A 1 102 ? -2.786 15.543 26.385 1.00 83.56 102 GLY A N 1
ATOM 761 C CA . GLY A 1 102 ? -2.725 15.951 24.982 1.00 83.56 102 GLY A CA 1
ATOM 762 C C . GLY A 1 102 ? -2.143 17.351 24.793 1.00 83.56 102 GLY A C 1
ATOM 763 O O . GLY A 1 102 ? -1.335 17.556 23.896 1.00 83.56 102 GLY A O 1
ATOM 764 N N . SER A 1 103 ? -2.477 18.305 25.663 1.00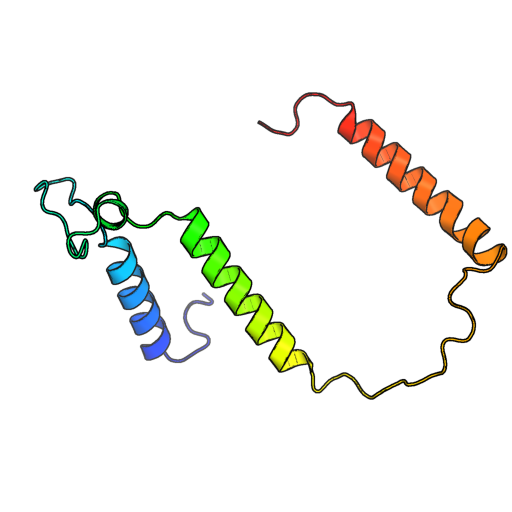 84.56 103 SER A N 1
ATOM 765 C CA . SER A 1 103 ? -1.902 19.653 25.644 1.00 84.56 103 SER A CA 1
ATOM 766 C C . SER A 1 103 ? -0.448 19.669 26.113 1.00 84.56 103 SER A C 1
ATOM 768 O O . SER A 1 103 ? 0.356 20.380 25.523 1.00 84.56 103 SER A O 1
ATOM 770 N N . ALA A 1 104 ? -0.080 18.875 27.123 1.00 82.25 104 ALA A N 1
ATOM 771 C CA . ALA A 1 104 ? 1.309 18.759 27.573 1.00 82.25 104 ALA A CA 1
ATOM 772 C C . ALA A 1 104 ? 2.211 18.121 26.504 1.00 82.25 104 ALA A C 1
ATOM 774 O O . ALA A 1 104 ? 3.324 18.586 26.279 1.00 82.25 104 ALA A O 1
ATOM 775 N N . LEU A 1 105 ? 1.721 17.090 25.812 1.00 80.44 105 LEU A N 1
ATOM 776 C CA . LEU A 1 105 ? 2.425 16.491 24.679 1.00 80.44 105 LEU A CA 1
ATOM 777 C C . LEU A 1 105 ? 2.406 17.403 23.445 1.00 80.44 105 LEU A C 1
ATOM 779 O O . LEU A 1 105 ? 3.401 17.484 22.737 1.00 80.44 105 LEU A O 1
ATOM 783 N N . GLY A 1 106 ? 1.308 18.122 23.206 1.00 75.88 106 GLY A N 1
ATOM 784 C CA . GLY A 1 106 ? 1.156 19.029 22.066 1.00 75.88 106 GLY A CA 1
ATOM 785 C C . GLY A 1 106 ? 1.962 20.325 22.177 1.00 75.88 106 GLY A C 1
ATOM 786 O O . GLY A 1 106 ? 2.293 20.915 21.153 1.00 75.88 106 GLY A O 1
ATOM 787 N N . ILE A 1 107 ? 2.297 20.771 23.394 1.00 78.50 107 ILE A N 1
ATOM 788 C CA . ILE A 1 107 ? 3.132 21.961 23.620 1.00 78.50 107 ILE A CA 1
ATOM 789 C C . ILE A 1 107 ? 4.633 21.644 23.641 1.00 78.50 107 ILE A C 1
ATOM 791 O O . ILE A 1 107 ? 5.436 22.570 23.587 1.00 78.50 107 ILE A O 1
ATOM 795 N N . LEU A 1 108 ? 5.025 20.366 23.716 1.00 73.12 108 LEU A N 1
ATOM 796 C CA . LEU A 1 108 ? 6.419 19.936 23.603 1.00 73.12 108 LEU A CA 1
ATOM 797 C C . LEU A 1 108 ? 6.854 20.018 22.127 1.00 73.12 108 LEU A C 1
ATOM 799 O O . LEU A 1 108 ? 6.415 19.196 21.318 1.00 73.12 108 LEU A O 1
ATOM 803 N N . PRO A 1 109 ? 7.721 20.974 21.738 1.00 63.47 109 PRO A N 1
ATOM 804 C CA . PRO A 1 109 ? 8.227 21.020 20.380 1.00 63.47 109 PRO A CA 1
ATOM 805 C C . PRO A 1 109 ? 9.302 19.936 20.238 1.00 63.47 109 PRO A C 1
ATOM 807 O O . PRO A 1 109 ? 10.317 19.979 20.931 1.00 63.47 109 PRO A O 1
ATOM 810 N N . GLY A 1 110 ? 9.084 18.966 19.342 1.00 60.16 110 GLY A N 1
ATOM 811 C CA . GLY A 1 110 ? 10.147 18.046 18.909 1.00 60.16 110 GLY A CA 1
ATOM 812 C C . GLY A 1 110 ? 9.932 16.543 19.122 1.00 60.16 110 GLY A C 1
ATOM 813 O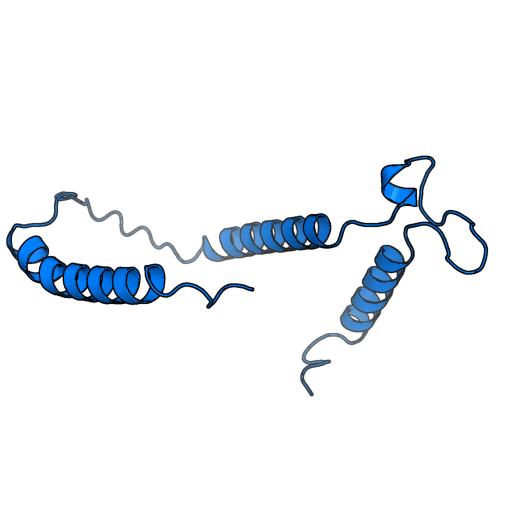 O . GLY A 1 110 ? 10.908 15.835 19.331 1.00 60.16 110 GLY A O 1
ATOM 814 N N . GLY A 1 111 ? 8.700 16.030 19.043 1.00 55.28 111 GLY A N 1
ATOM 815 C CA . GLY A 1 111 ? 8.433 14.580 18.941 1.00 55.28 111 GLY A CA 1
ATOM 816 C C . GLY A 1 111 ? 8.061 14.092 17.533 1.00 55.28 111 GLY A C 1
ATOM 817 O O . GLY A 1 111 ? 7.589 12.971 17.384 1.00 55.28 111 GLY A O 1
ATOM 818 N N . GLY A 1 112 ? 8.199 14.952 16.522 1.00 52.78 112 GLY A N 1
ATOM 819 C CA . GLY A 1 112 ? 7.783 14.695 15.142 1.00 52.78 112 GLY A CA 1
ATOM 820 C C . GLY A 1 112 ? 8.781 15.280 14.150 1.00 52.78 112 GLY A C 1
ATOM 821 O O . GLY A 1 112 ? 8.465 16.243 13.456 1.00 52.78 112 GLY A O 1
ATOM 822 N N . ALA A 1 113 ? 9.990 14.728 14.151 1.00 43.00 113 ALA A N 1
ATOM 823 C CA . ALA A 1 113 ? 10.952 14.770 13.056 1.00 43.00 113 ALA A CA 1
ATOM 824 C C . ALA A 1 113 ? 11.655 13.411 13.010 1.00 43.00 113 ALA A C 1
ATOM 826 O O . ALA A 1 113 ? 11.965 12.894 14.110 1.00 43.00 113 ALA A O 1
#

Solvent-accessible surface area (backbone atoms only — not comparable to full-atom values): 6984 Å² total; per-residue (Å²): 137,78,89,60,90,55,65,64,68,58,54,53,50,53,51,52,51,52,48,57,57,70,54,28,9,51,38,91,88,75,70,49,66,30,83,20,89,93,37,71,69,32,34,79,18,74,56,64,66,60,52,51,53,52,53,49,54,52,50,52,53,52,54,55,62,69,54,59,81,76,60,74,79,79,81,63,81,79,84,68,88,68,78,48,76,64,52,51,64,64,44,48,64,57,51,51,53,52,49,54,54,50,50,57,58,68,68,52,89,80,89,83,126

Secondary structure (DSSP, 8-state):
--TTSS-HHHHHHHHHHHHHHHT-EE-TTT--EES-TT-HHHHS---HHHHHHHHHHHHHHHHHHHGGGG-----------SPPHHHHHHHHHHHHHHHHHHHHHHHSS-S--

Sequence (113 aa):
MVLASGSLVKAIAMIVLGLLLGLVGTDVNSGAARFSFDVPELTDGLNFVSVAMGVFGFAEIIANLEQKDARETFTDHITNLFPTKEDFKRMIPAVLRGTVLGSALGILPGGGA

Mean predicted aligned error: 15.9 Å

Radius of gyration: 25.09 Å; Cα contacts (8 Å, |Δi|>4): 48; chains: 1; bounding box: 56×45×58 Å

Foldseek 3Di:
DPQPPDDPVVSVVVVVVVVLLQQFAQDPPPRDGDPCPPPVCSNNGDDPVVVVVVVVVVVVVVVVVVCPVVDPPPPPPCPDPDDDPVVVVVVVVVVVVVCVVCVVVVPDPDPPD

pLDDT: mean 79.57, std 15.11, range [36.38, 95.75]